Protein AF-A0A9Q1L4S5-F1 (afdb_monomer_lite)

pLDDT: mean 84.1, std 15.41, range [39.94, 95.19]

Structure (mmCIF, N/CA/C/O backbone):
data_AF-A0A9Q1L4S5-F1
#
_entry.id   AF-A0A9Q1L4S5-F1
#
loop_
_atom_site.group_PDB
_atom_site.id
_atom_site.type_symbol
_atom_site.label_atom_id
_atom_site.label_alt_id
_atom_site.label_comp_id
_atom_site.label_asym_id
_atom_site.label_entity_id
_atom_site.label_seq_id
_atom_site.pdbx_PDB_ins_code
_atom_site.Cartn_x
_atom_site.Cartn_y
_atom_site.Cartn_z
_atom_site.occupancy
_atom_site.B_iso_or_equiv
_atom_site.auth_seq_id
_atom_site.auth_comp_id
_atom_site.auth_asym_id
_atom_site.auth_atom_id
_atom_site.pdbx_PDB_model_num
ATOM 1 N N . MET A 1 1 ? 5.637 4.344 -14.531 1.00 83.44 1 MET A N 1
ATOM 2 C CA . MET A 1 1 ? 7.050 4.382 -14.974 1.00 83.44 1 MET A CA 1
ATOM 3 C C . MET A 1 1 ? 7.692 3.000 -15.074 1.00 83.44 1 MET A C 1
ATOM 5 O O . MET A 1 1 ? 7.822 2.532 -16.195 1.00 83.44 1 MET A O 1
ATOM 9 N N . ALA A 1 2 ? 8.081 2.329 -13.980 1.00 86.00 2 ALA A N 1
ATOM 10 C CA . ALA A 1 2 ? 8.874 1.086 -14.056 1.00 86.00 2 ALA A CA 1
ATOM 11 C C . A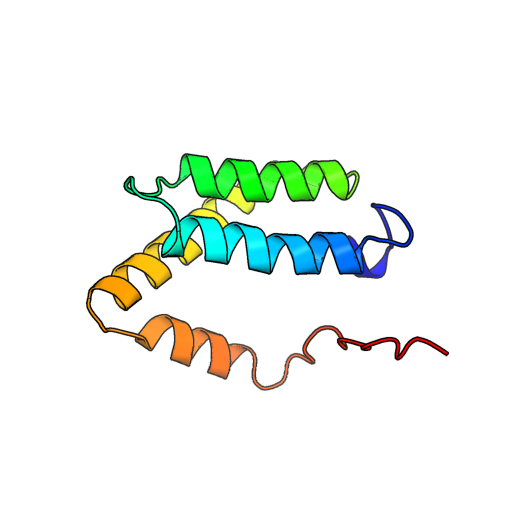LA A 1 2 ? 8.192 -0.056 -14.840 1.00 86.00 2 ALA A C 1
ATOM 13 O O . ALA A 1 2 ? 8.831 -0.714 -15.657 1.00 86.00 2 ALA A O 1
ATOM 14 N N . ILE A 1 3 ? 6.877 -0.228 -14.659 1.00 84.44 3 ILE A N 1
ATOM 15 C CA . ILE A 1 3 ? 6.064 -1.207 -15.402 1.00 84.44 3 ILE A CA 1
ATOM 16 C C . ILE A 1 3 ? 6.004 -0.857 -16.897 1.00 84.44 3 ILE A C 1
ATOM 18 O O . ILE A 1 3 ? 6.263 -1.700 -17.748 1.00 84.44 3 ILE A O 1
ATOM 22 N N . GLU A 1 4 ? 5.698 0.401 -17.226 1.00 85.19 4 GLU A N 1
ATOM 23 C CA . GLU A 1 4 ? 5.562 0.872 -18.616 1.00 85.19 4 GLU A CA 1
ATOM 24 C C . GLU A 1 4 ? 6.876 0.759 -19.398 1.00 85.19 4 GLU A C 1
ATOM 26 O O . GLU A 1 4 ? 6.857 0.501 -20.597 1.00 85.19 4 GLU A O 1
ATOM 31 N N . ASN A 1 5 ? 8.009 0.931 -18.713 1.00 86.94 5 ASN A N 1
ATOM 32 C CA . ASN A 1 5 ? 9.342 0.856 -19.305 1.00 86.94 5 ASN A CA 1
ATOM 33 C C . ASN A 1 5 ? 10.013 -0.517 -19.134 1.00 86.94 5 ASN A C 1
ATOM 35 O O . ASN A 1 5 ? 11.167 -0.671 -19.526 1.00 86.94 5 ASN A O 1
ATOM 39 N N . GLN A 1 6 ? 9.319 -1.504 -18.554 1.00 87.62 6 GLN A N 1
ATOM 40 C CA . GLN A 1 6 ? 9.817 -2.870 -18.354 1.00 87.62 6 GLN A CA 1
ATOM 41 C C . GLN A 1 6 ? 11.182 -2.948 -17.645 1.00 87.62 6 GLN A C 1
ATOM 43 O O . GLN A 1 6 ? 11.998 -3.819 -17.950 1.00 87.62 6 GLN A O 1
ATOM 48 N N . TRP A 1 7 ? 11.443 -2.052 -16.687 1.00 87.38 7 TRP A N 1
ATOM 49 C CA . TRP A 1 7 ? 12.745 -1.975 -16.006 1.00 87.38 7 TRP A CA 1
ATOM 50 C C . TRP A 1 7 ? 13.116 -3.274 -15.271 1.00 87.38 7 TRP A C 1
ATOM 52 O O . TRP A 1 7 ? 14.283 -3.650 -15.239 1.00 87.38 7 TRP A O 1
ATOM 62 N N . GLY A 1 8 ? 12.116 -4.012 -14.781 1.00 84.50 8 GLY A N 1
ATOM 63 C CA . GLY A 1 8 ? 12.279 -5.320 -14.139 1.00 84.50 8 GLY A CA 1
ATOM 64 C C . GLY A 1 8 ? 12.182 -6.537 -15.064 1.00 84.50 8 GLY A C 1
ATOM 65 O O . GLY A 1 8 ? 12.030 -7.642 -14.551 1.00 84.50 8 GLY A O 1
ATOM 66 N N . GLY A 1 9 ? 12.207 -6.366 -16.390 1.00 89.44 9 GLY A N 1
ATOM 67 C CA . GLY A 1 9 ? 12.025 -7.458 -17.356 1.00 89.44 9 GLY A CA 1
ATOM 68 C C . GLY A 1 9 ? 10.579 -7.630 -17.835 1.00 89.44 9 GLY A C 1
ATOM 69 O O . GLY A 1 9 ? 9.717 -6.797 -17.562 1.00 89.44 9 GLY A O 1
ATOM 70 N N . ARG A 1 10 ? 10.302 -8.705 -18.590 1.00 85.81 10 ARG A N 1
ATOM 71 C CA . ARG A 1 10 ? 8.981 -8.967 -19.217 1.00 85.81 10 ARG A CA 1
ATOM 72 C C . ARG A 1 10 ? 7.871 -9.268 -18.203 1.00 85.81 10 ARG A C 1
ATOM 74 O O . ARG A 1 10 ? 6.699 -9.076 -18.501 1.00 85.81 10 ARG A O 1
ATOM 81 N N . ASP A 1 11 ? 8.268 -9.700 -17.020 1.00 88.75 11 ASP A N 1
ATOM 82 C CA . ASP A 1 11 ? 7.465 -10.070 -15.858 1.00 88.75 11 ASP A CA 1
ATOM 83 C C . ASP A 1 11 ? 7.169 -8.877 -14.923 1.00 88.75 11 ASP A C 1
ATOM 85 O O . ASP A 1 11 ? 6.604 -9.050 -13.848 1.00 88.75 11 ASP A O 1
ATOM 89 N N . THR A 1 12 ? 7.480 -7.637 -15.330 1.00 87.75 12 THR A N 1
ATOM 90 C CA . THR A 1 12 ? 7.196 -6.407 -14.553 1.00 87.75 12 THR A CA 1
ATOM 91 C C . THR A 1 12 ? 5.740 -6.305 -14.094 1.00 87.75 12 THR A C 1
ATOM 93 O O . THR A 1 12 ? 5.469 -5.892 -12.968 1.00 87.75 12 THR A O 1
ATOM 96 N N . CYS A 1 13 ? 4.796 -6.678 -14.962 1.00 86.81 13 CYS A N 1
ATOM 97 C CA . CYS A 1 13 ? 3.372 -6.695 -14.626 1.00 86.81 13 CYS A CA 1
ATOM 98 C C . CYS A 1 13 ? 3.035 -7.766 -13.583 1.00 86.81 13 CYS A C 1
ATOM 100 O O . CYS A 1 13 ? 2.199 -7.529 -12.716 1.00 86.81 13 CYS A O 1
ATOM 102 N N . GLU A 1 14 ? 3.665 -8.938 -13.664 1.00 89.88 14 GLU A N 1
ATOM 103 C CA . GLU A 1 14 ? 3.449 -10.030 -12.713 1.00 89.88 14 GLU A CA 1
ATOM 104 C C . GLU A 1 14 ? 4.002 -9.657 -11.339 1.00 89.88 14 GLU A C 1
ATOM 106 O O . GLU A 1 14 ? 3.277 -9.770 -10.356 1.00 89.88 14 GLU A O 1
ATOM 111 N N . LYS A 1 15 ? 5.209 -9.081 -11.281 1.00 89.75 15 LYS A N 1
ATOM 112 C CA . LYS A 1 15 ? 5.807 -8.524 -10.055 1.00 89.75 15 LYS A CA 1
ATOM 113 C C . LYS A 1 15 ? 4.913 -7.471 -9.399 1.00 89.75 15 LYS A C 1
ATOM 115 O O . LYS A 1 15 ? 4.648 -7.531 -8.204 1.00 89.75 15 LYS A O 1
ATOM 120 N N . ALA A 1 16 ? 4.371 -6.541 -10.187 1.00 87.88 16 ALA A N 1
ATOM 121 C CA . ALA A 1 16 ? 3.444 -5.533 -9.673 1.00 87.88 16 ALA A CA 1
ATOM 122 C C . ALA A 1 16 ? 2.114 -6.131 -9.176 1.00 87.88 16 ALA A C 1
ATOM 124 O O . ALA A 1 16 ? 1.513 -5.612 -8.239 1.00 87.88 16 ALA A O 1
ATOM 125 N N . ASN A 1 17 ? 1.635 -7.216 -9.791 1.00 88.75 17 ASN A N 1
ATOM 126 C CA . ASN A 1 17 ? 0.454 -7.927 -9.301 1.00 88.75 17 ASN A CA 1
ATOM 127 C C . ASN A 1 17 ? 0.752 -8.700 -8.014 1.00 88.75 17 ASN A C 1
ATOM 129 O O . ASN A 1 17 ? -0.099 -8.718 -7.126 1.00 88.75 17 ASN A O 1
ATOM 133 N N . GLN A 1 18 ? 1.944 -9.289 -7.912 1.00 91.44 18 GLN A N 1
ATOM 134 C CA . GLN A 1 18 ? 2.409 -10.005 -6.730 1.00 91.44 18 GLN A CA 1
ATOM 135 C C . GLN A 1 18 ? 2.445 -9.080 -5.511 1.00 91.44 18 GLN A C 1
ATOM 137 O O . GLN A 1 18 ? 1.902 -9.450 -4.476 1.00 91.44 18 GLN A O 1
ATOM 142 N N . LEU A 1 19 ? 2.880 -7.824 -5.681 1.00 92.50 19 LEU A N 1
ATOM 143 C CA . LEU A 1 19 ? 2.821 -6.812 -4.620 1.00 92.50 19 LEU A CA 1
ATOM 144 C C . LEU A 1 19 ? 1.425 -6.696 -3.981 1.00 92.50 19 LEU A C 1
ATOM 146 O O . LEU A 1 19 ? 1.304 -6.599 -2.763 1.00 92.50 19 LEU A O 1
ATOM 150 N N . ASN A 1 20 ? 0.353 -6.708 -4.783 1.00 90.25 20 ASN A N 1
ATOM 151 C CA . ASN A 1 20 ? -1.006 -6.610 -4.235 1.00 90.25 20 ASN A CA 1
ATOM 152 C C . ASN A 1 20 ? -1.348 -7.814 -3.350 1.00 90.25 20 ASN A C 1
ATOM 154 O O . ASN A 1 20 ? -2.051 -7.662 -2.352 1.00 90.25 20 ASN A O 1
ATOM 158 N N . VAL A 1 21 ? -0.877 -9.005 -3.729 1.00 92.69 21 VAL A N 1
ATOM 159 C CA . VAL A 1 21 ? -1.073 -10.239 -2.960 1.00 92.69 21 VAL A CA 1
ATOM 160 C C . VAL A 1 21 ? -0.264 -10.185 -1.670 1.00 92.69 21 VAL A C 1
ATOM 162 O O . VAL A 1 21 ? -0.806 -10.515 -0.619 1.00 92.69 21 VAL A O 1
ATOM 165 N N . ASP A 1 22 ? 0.982 -9.723 -1.737 1.00 93.12 22 ASP A N 1
ATOM 166 C CA . ASP A 1 22 ? 1.890 -9.671 -0.592 1.00 93.12 22 ASP A CA 1
ATOM 167 C C . ASP A 1 22 ? 1.396 -8.672 0.457 1.00 93.12 22 ASP A C 1
ATOM 169 O O . ASP A 1 22 ? 1.244 -9.035 1.622 1.00 93.12 22 ASP A O 1
ATOM 173 N N . ILE A 1 23 ? 1.012 -7.459 0.040 1.00 92.69 23 ILE A N 1
ATOM 174 C CA . ILE A 1 23 ? 0.415 -6.449 0.930 1.00 92.69 23 ILE A CA 1
ATOM 175 C C . ILE A 1 23 ? -0.891 -6.970 1.544 1.00 92.69 23 ILE A C 1
ATOM 177 O O . ILE A 1 23 ? -1.125 -6.835 2.745 1.00 92.69 23 ILE A O 1
ATOM 181 N N . PHE A 1 24 ? -1.763 -7.582 0.737 1.00 91.56 24 PHE A N 1
ATOM 182 C CA . PHE A 1 24 ? -3.019 -8.131 1.247 1.00 91.56 24 PHE A CA 1
ATOM 183 C C . PHE A 1 24 ? -2.777 -9.262 2.251 1.00 91.56 24 PHE A C 1
ATOM 185 O O . PHE A 1 24 ? -3.454 -9.340 3.278 1.00 91.56 24 PHE A O 1
ATOM 192 N N . SER A 1 25 ? -1.809 -10.133 1.974 1.00 91.75 25 SER A N 1
ATOM 193 C CA . SER A 1 25 ? -1.411 -11.212 2.873 1.00 91.75 25 SER A CA 1
ATOM 194 C C . SER A 1 25 ? -0.825 -10.664 4.170 1.00 91.75 25 SER A C 1
ATOM 196 O O . SER A 1 25 ? -1.218 -11.127 5.239 1.00 91.75 25 SER A O 1
ATOM 198 N N . ALA A 1 26 ? 0.032 -9.641 4.092 1.00 91.75 26 ALA A N 1
ATOM 199 C CA . ALA A 1 26 ? 0.577 -8.964 5.260 1.00 91.75 26 ALA A CA 1
ATOM 200 C C . ALA A 1 26 ? -0.558 -8.480 6.169 1.00 91.75 26 ALA A C 1
ATOM 202 O O . ALA A 1 26 ? -0.603 -8.859 7.334 1.00 91.75 26 ALA A O 1
ATOM 203 N N . PHE A 1 27 ? -1.551 -7.768 5.634 1.00 90.44 27 PHE A N 1
ATOM 204 C CA . PHE A 1 27 ? -2.655 -7.255 6.449 1.00 90.44 27 PHE A CA 1
ATOM 205 C C . PHE A 1 27 ? -3.645 -8.312 6.958 1.00 90.44 27 PHE A C 1
ATOM 207 O O . PHE A 1 27 ? -4.229 -8.134 8.022 1.00 90.44 27 PHE A O 1
ATOM 214 N N . THR A 1 28 ? -3.881 -9.400 6.219 1.00 88.12 28 THR A N 1
ATOM 215 C CA . THR A 1 28 ? -4.988 -10.331 6.534 1.00 88.12 28 THR A CA 1
ATOM 216 C C . THR A 1 28 ? -4.564 -11.669 7.122 1.00 88.12 28 THR A C 1
ATOM 218 O O . THR A 1 28 ? -5.370 -12.323 7.785 1.00 88.12 28 THR A O 1
ATOM 221 N N . GLN A 1 29 ? -3.334 -12.109 6.862 1.00 85.31 29 GLN A N 1
ATOM 222 C CA . GLN A 1 29 ? -2.844 -13.435 7.252 1.00 85.31 29 GLN A CA 1
ATOM 223 C C . GLN A 1 29 ? -1.791 -13.375 8.358 1.00 85.31 29 GLN A C 1
ATOM 225 O O . GLN A 1 29 ? -1.503 -14.405 8.977 1.00 85.31 29 GLN A O 1
ATOM 230 N N . SER A 1 30 ? -1.238 -12.194 8.639 1.00 77.19 30 SER A N 1
ATOM 231 C CA . SER A 1 30 ? -0.300 -12.019 9.743 1.00 77.19 30 SER A CA 1
ATOM 232 C C . SER A 1 30 ? -1.000 -12.268 11.073 1.00 77.19 30 SER A C 1
ATOM 234 O O . SER A 1 30 ? -2.030 -11.679 11.393 1.00 77.19 30 SER A O 1
ATOM 236 N N . LYS A 1 31 ? -0.438 -13.191 11.860 1.00 64.62 31 LYS A N 1
ATOM 237 C CA . LYS A 1 31 ? -0.897 -13.472 13.231 1.00 64.62 31 LYS A CA 1
ATOM 238 C C . LYS A 1 31 ? -0.465 -12.388 14.219 1.00 64.62 31 LYS A C 1
ATOM 240 O O . LYS A 1 31 ? -0.981 -12.344 15.332 1.00 64.62 31 LYS A O 1
ATOM 245 N N . GLU A 1 32 ? 0.503 -11.576 13.817 1.00 76.38 32 GLU A N 1
ATOM 246 C CA . GLU A 1 32 ? 1.096 -10.491 14.585 1.00 76.38 32 GLU A CA 1
ATOM 247 C C . GLU A 1 32 ? 0.701 -9.146 13.961 1.00 76.38 32 GLU A C 1
ATOM 249 O O . GLU A 1 32 ? 0.284 -9.101 12.801 1.00 76.38 32 GLU A O 1
ATOM 254 N N . GLN A 1 33 ? 0.769 -8.064 14.743 1.00 83.06 33 GLN A N 1
ATOM 255 C CA . GLN A 1 33 ? 0.499 -6.723 14.222 1.00 83.06 33 GLN A CA 1
ATOM 256 C C . GLN A 1 33 ? 1.503 -6.405 13.115 1.00 83.06 33 GLN A C 1
ATOM 258 O O . GLN A 1 33 ? 2.701 -6.564 13.316 1.00 83.06 33 GLN A O 1
ATOM 263 N N . VAL A 1 34 ? 0.997 -5.963 11.966 1.00 89.00 34 VAL A N 1
ATOM 264 C CA . VAL A 1 34 ? 1.827 -5.465 10.868 1.00 89.00 34 VAL A CA 1
ATOM 265 C C . VAL A 1 34 ? 2.355 -4.094 11.254 1.00 89.00 34 VAL A C 1
ATOM 267 O O . VAL A 1 34 ? 1.575 -3.222 11.643 1.00 89.00 34 VAL A O 1
ATOM 270 N N . TYR A 1 35 ? 3.659 -3.897 11.131 1.00 91.50 35 TYR A N 1
ATOM 271 C CA . TYR A 1 35 ? 4.313 -2.617 11.346 1.00 91.50 35 TYR A CA 1
ATOM 272 C C . TYR A 1 35 ? 4.626 -1.935 10.015 1.00 91.50 35 TYR A C 1
ATOM 274 O O . TYR A 1 35 ? 4.671 -2.546 8.949 1.00 91.50 35 TYR A O 1
ATOM 282 N N . MET A 1 36 ? 4.860 -0.625 10.084 1.00 91.56 36 MET A N 1
ATOM 283 C CA . MET A 1 36 ? 5.230 0.173 8.915 1.00 91.56 36 MET A CA 1
ATOM 284 C C . MET A 1 36 ? 6.492 -0.367 8.225 1.00 91.56 36 MET A C 1
ATOM 286 O O . MET A 1 36 ? 6.554 -0.358 6.997 1.00 91.56 36 MET A O 1
ATOM 290 N N . ASP A 1 37 ? 7.463 -0.856 9.001 1.00 91.50 37 ASP A N 1
ATOM 291 C CA . ASP A 1 37 ? 8.706 -1.419 8.468 1.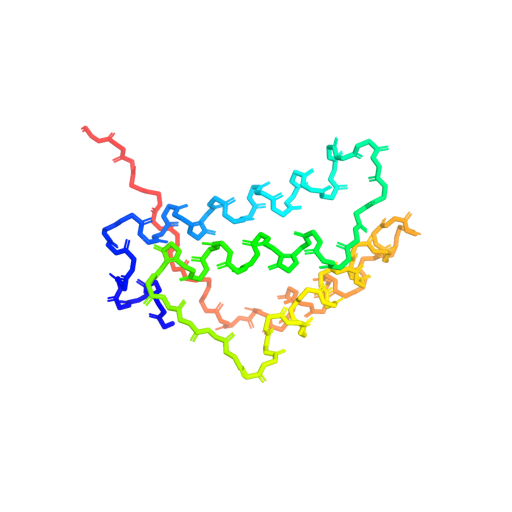00 91.50 37 ASP A CA 1
ATOM 292 C C . ASP A 1 37 ? 8.454 -2.680 7.625 1.00 91.50 37 ASP A C 1
ATOM 294 O O . ASP A 1 37 ? 9.072 -2.818 6.574 1.00 91.50 37 ASP A O 1
ATOM 298 N N . ASP A 1 38 ? 7.481 -3.522 7.995 1.00 92.12 38 ASP A N 1
ATOM 299 C CA . ASP A 1 38 ? 7.118 -4.721 7.222 1.00 92.12 38 ASP A CA 1
ATOM 300 C C . ASP A 1 38 ? 6.556 -4.339 5.842 1.00 92.12 38 ASP A C 1
ATOM 302 O O . ASP A 1 38 ? 6.903 -4.917 4.813 1.00 92.12 38 ASP A O 1
ATOM 306 N N . ILE A 1 39 ? 5.693 -3.317 5.800 1.00 94.50 39 ILE A N 1
ATOM 307 C CA . ILE A 1 39 ? 5.139 -2.806 4.538 1.00 94.50 39 ILE A CA 1
ATOM 308 C C . ILE A 1 39 ? 6.230 -2.142 3.698 1.00 94.50 39 ILE A C 1
ATOM 310 O O . ILE A 1 39 ? 6.246 -2.290 2.474 1.00 94.50 39 ILE A O 1
ATOM 314 N N . LYS A 1 40 ? 7.148 -1.413 4.339 1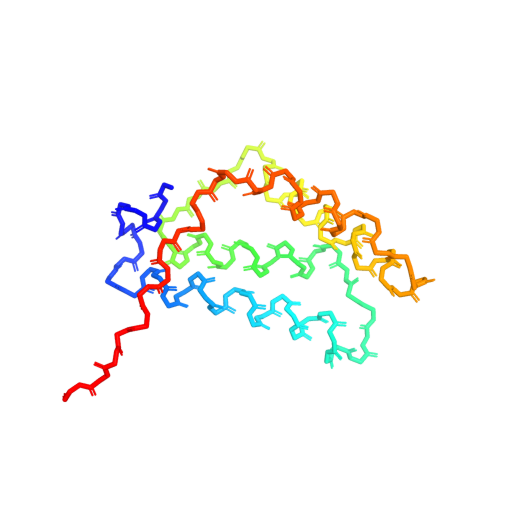.00 93.06 40 LYS A N 1
ATOM 315 C CA . LYS A 1 40 ? 8.267 -0.769 3.657 1.00 93.06 40 LYS A CA 1
ATOM 316 C C . LYS A 1 40 ? 9.200 -1.799 3.024 1.00 93.06 40 LYS A C 1
ATOM 318 O O . LYS A 1 40 ? 9.591 -1.601 1.879 1.00 93.06 40 LYS A O 1
ATOM 323 N N . GLU A 1 41 ? 9.508 -2.887 3.726 1.00 93.50 41 GLU A N 1
ATOM 324 C CA . GLU A 1 41 ? 10.337 -3.981 3.211 1.00 93.50 41 GLU A CA 1
ATOM 325 C C . GLU A 1 41 ? 9.713 -4.603 1.955 1.00 93.50 41 GLU A C 1
ATOM 327 O O . GLU A 1 41 ? 10.372 -4.678 0.922 1.00 93.50 41 GLU A O 1
ATOM 332 N N . ILE A 1 42 ? 8.410 -4.909 1.977 1.00 94.62 42 ILE A N 1
ATOM 333 C CA . ILE A 1 42 ? 7.686 -5.430 0.802 1.00 94.62 42 ILE A CA 1
ATOM 334 C C . ILE A 1 42 ? 7.765 -4.458 -0.394 1.00 94.62 42 ILE A C 1
ATOM 336 O O . ILE A 1 42 ? 7.944 -4.871 -1.546 1.00 94.62 42 ILE A O 1
ATOM 340 N N . LEU A 1 43 ? 7.613 -3.152 -0.150 1.00 94.50 43 LEU A N 1
ATOM 341 C CA . LEU A 1 43 ? 7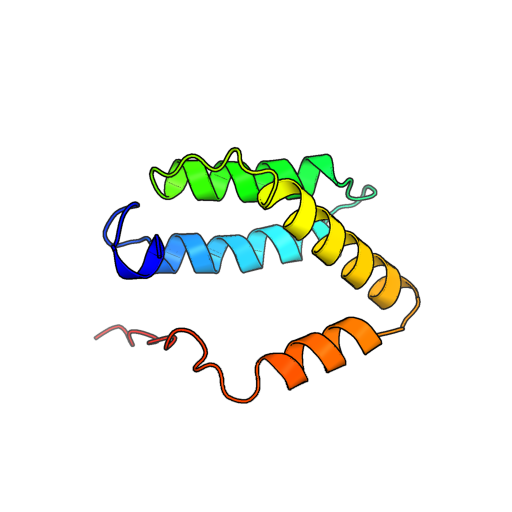.694 -2.141 -1.208 1.00 94.50 43 LEU A CA 1
ATOM 342 C C . LEU A 1 43 ? 9.123 -1.990 -1.758 1.00 94.50 43 LEU A C 1
ATOM 344 O O . LEU A 1 43 ? 9.288 -1.826 -2.970 1.00 94.50 43 LEU A O 1
ATOM 348 N N . ASP A 1 44 ? 10.135 -2.053 -0.895 1.00 93.44 44 ASP A N 1
ATOM 349 C CA . ASP A 1 44 ? 11.548 -1.965 -1.272 1.00 93.44 44 ASP A CA 1
ATOM 350 C C . ASP A 1 44 ? 11.986 -3.187 -2.093 1.00 93.44 44 ASP A C 1
ATOM 352 O O . ASP A 1 44 ? 12.553 -3.040 -3.180 1.00 93.44 44 ASP A O 1
ATOM 356 N N . GLU A 1 45 ? 11.604 -4.395 -1.663 1.00 93.31 45 GLU A N 1
ATOM 357 C CA . GLU A 1 45 ? 11.832 -5.637 -2.408 1.00 93.31 45 GLU A CA 1
ATOM 358 C C . GLU A 1 45 ? 11.244 -5.569 -3.823 1.00 93.31 45 GLU A C 1
ATOM 360 O O . GLU A 1 45 ? 11.896 -5.971 -4.799 1.00 93.31 45 GLU A O 1
ATOM 365 N N . LEU A 1 46 ? 10.040 -5.001 -3.974 1.00 93.00 46 LEU A N 1
ATOM 366 C CA . LEU A 1 46 ? 9.474 -4.772 -5.298 1.00 93.00 46 LEU A CA 1
ATOM 367 C C . LEU A 1 46 ? 10.363 -3.828 -6.116 1.00 93.00 46 LEU A C 1
ATOM 369 O O . LEU A 1 46 ? 10.650 -4.149 -7.270 1.00 93.00 46 LEU A O 1
ATOM 373 N N . MET A 1 47 ? 10.795 -2.687 -5.575 1.00 92.00 47 MET A N 1
ATOM 374 C CA . MET A 1 47 ? 11.627 -1.735 -6.326 1.00 92.00 47 MET A CA 1
ATOM 375 C C . MET A 1 47 ? 12.938 -2.371 -6.790 1.00 92.00 47 MET A C 1
ATOM 377 O O . MET A 1 47 ? 13.287 -2.253 -7.971 1.00 92.00 47 MET A O 1
ATOM 381 N N . ILE A 1 48 ? 13.582 -3.158 -5.925 1.00 91.56 48 ILE A N 1
ATOM 382 C CA . ILE A 1 48 ? 14.765 -3.949 -6.277 1.00 91.56 48 ILE A CA 1
ATOM 383 C C . ILE A 1 48 ? 14.437 -4.923 -7.417 1.00 91.56 48 ILE A C 1
ATOM 385 O O . ILE A 1 48 ? 15.159 -4.981 -8.415 1.00 91.56 48 ILE A O 1
ATOM 389 N N . SER A 1 49 ? 13.311 -5.643 -7.341 1.00 90.31 49 SER A N 1
ATOM 390 C CA . SER A 1 49 ? 12.872 -6.573 -8.398 1.00 90.31 49 SER A CA 1
ATOM 391 C C . SER A 1 49 ? 12.583 -5.883 -9.743 1.00 90.31 49 SER A C 1
ATOM 393 O O . SER A 1 49 ? 12.653 -6.512 -10.810 1.00 90.31 49 SER A O 1
ATOM 395 N N . LEU A 1 50 ? 12.261 -4.587 -9.690 1.00 91.50 50 LEU A N 1
ATOM 396 C CA . LEU A 1 50 ? 12.033 -3.696 -10.821 1.00 91.50 50 LEU A CA 1
ATOM 397 C C . LEU A 1 50 ? 13.311 -2.993 -11.298 1.00 91.50 50 LEU A C 1
ATOM 399 O O . LEU A 1 50 ? 13.228 -2.133 -12.176 1.00 91.50 50 LEU A O 1
ATOM 403 N N . ASN A 1 51 ? 14.474 -3.349 -10.743 1.00 91.06 51 ASN A N 1
ATOM 404 C CA . ASN A 1 51 ? 15.766 -2.719 -11.013 1.00 91.06 51 ASN A CA 1
ATOM 405 C C . ASN A 1 51 ? 15.711 -1.190 -10.828 1.00 91.06 51 ASN A C 1
ATOM 407 O O . ASN A 1 51 ? 16.229 -0.425 -11.643 1.00 91.06 51 ASN A O 1
ATOM 411 N N . THR A 1 52 ? 14.998 -0.753 -9.789 1.00 90.00 52 THR A N 1
ATOM 412 C CA . THR A 1 52 ? 14.777 0.651 -9.439 1.00 90.00 52 THR A CA 1
ATOM 413 C C . THR A 1 52 ? 15.233 0.889 -8.006 1.00 90.00 52 THR A C 1
ATOM 415 O O . THR A 1 52 ? 15.028 0.047 -7.140 1.00 90.00 52 THR A O 1
ATOM 418 N N . GLU A 1 53 ? 15.813 2.057 -7.753 1.00 88.00 53 GLU A N 1
ATOM 419 C CA . GLU A 1 53 ? 16.113 2.545 -6.409 1.00 88.00 53 GLU A CA 1
ATOM 420 C C . GLU A 1 53 ? 15.311 3.830 -6.187 1.00 88.00 53 GLU A C 1
ATOM 422 O O . GLU A 1 53 ? 15.326 4.733 -7.029 1.00 88.00 53 GLU A O 1
ATOM 427 N N . VAL A 1 54 ? 14.569 3.892 -5.082 1.00 86.38 54 VAL A N 1
ATOM 428 C CA . VAL A 1 54 ? 13.701 5.020 -4.735 1.00 86.38 54 VAL A CA 1
ATOM 429 C C . VAL A 1 54 ? 14.116 5.516 -3.355 1.00 86.38 54 VAL A C 1
ATOM 431 O O . VAL A 1 54 ? 13.872 4.850 -2.359 1.00 86.38 54 VAL A O 1
ATOM 434 N N . ASN A 1 55 ? 14.770 6.676 -3.303 1.00 86.88 55 ASN A N 1
ATOM 435 C CA . ASN A 1 55 ? 15.309 7.261 -2.068 1.00 86.88 55 ASN A CA 1
ATOM 436 C C . ASN A 1 55 ? 14.833 8.713 -1.866 1.00 86.88 55 ASN A C 1
ATOM 438 O O . ASN A 1 55 ? 15.559 9.572 -1.371 1.00 86.88 55 ASN A O 1
ATOM 442 N N . ASP A 1 56 ? 13.626 9.015 -2.340 1.00 90.50 56 ASP A N 1
ATOM 443 C CA . ASP A 1 56 ? 12.982 10.328 -2.229 1.00 90.50 56 ASP A CA 1
ATOM 444 C C . ASP A 1 56 ? 11.976 10.408 -1.067 1.00 90.50 56 ASP A C 1
ATOM 446 O O . ASP A 1 56 ? 11.312 11.428 -0.904 1.00 90.50 56 ASP A O 1
ATOM 450 N N . GLY A 1 57 ? 11.866 9.348 -0.260 1.00 91.00 57 GLY A N 1
ATOM 451 C CA . GLY A 1 57 ? 10.895 9.241 0.830 1.00 91.00 57 GLY A CA 1
ATOM 452 C C . GLY A 1 57 ? 9.507 8.755 0.394 1.00 91.00 57 GLY A C 1
ATOM 453 O O . GLY A 1 57 ? 8.605 8.635 1.222 1.00 91.00 57 GLY A O 1
ATOM 454 N N . SER A 1 58 ? 9.291 8.488 -0.901 1.00 92.31 58 SER A N 1
ATOM 455 C CA . SER A 1 58 ? 7.962 8.106 -1.396 1.00 92.31 58 SER A CA 1
ATOM 456 C C . SER A 1 58 ? 7.529 6.705 -0.956 1.00 92.31 58 SER A C 1
ATOM 458 O O . SER A 1 58 ? 6.328 6.455 -0.834 1.00 92.31 58 SER A O 1
ATOM 460 N N . LEU A 1 59 ? 8.473 5.798 -0.677 1.00 91.44 59 LEU A N 1
ATOM 461 C CA . LEU A 1 59 ? 8.170 4.470 -0.136 1.00 91.44 59 LEU A CA 1
ATOM 462 C C . LEU A 1 59 ? 7.546 4.582 1.258 1.00 91.44 59 LEU A C 1
ATOM 464 O O . LEU A 1 59 ? 6.527 3.948 1.530 1.00 91.44 59 LEU A O 1
ATOM 468 N N . GLU A 1 60 ? 8.110 5.441 2.104 1.00 93.31 60 GLU A N 1
ATOM 469 C CA . GLU A 1 60 ? 7.615 5.736 3.443 1.00 93.31 60 GLU A CA 1
ATOM 470 C C . GLU A 1 60 ? 6.206 6.335 3.397 1.00 93.31 60 GLU A C 1
ATOM 472 O O . GLU A 1 60 ? 5.316 5.859 4.100 1.00 93.31 60 GLU A O 1
ATOM 477 N N . GLU A 1 61 ? 5.959 7.313 2.519 1.00 94.31 61 GLU A N 1
ATOM 478 C CA . GLU A 1 61 ? 4.627 7.917 2.374 1.00 94.31 61 GLU A CA 1
ATOM 479 C C . GLU A 1 61 ? 3.559 6.916 1.899 1.00 94.31 61 GLU A C 1
ATOM 481 O O . GLU A 1 61 ? 2.385 7.009 2.277 1.00 94.31 61 GLU A O 1
ATOM 486 N N . VAL A 1 62 ? 3.930 5.979 1.019 1.00 94.19 62 VAL A N 1
ATOM 487 C CA . VAL A 1 62 ? 3.012 4.936 0.539 1.00 94.19 62 VAL A CA 1
ATOM 488 C C . VAL A 1 62 ? 2.725 3.928 1.649 1.00 94.19 62 VAL A C 1
ATOM 490 O O . VAL A 1 62 ? 1.558 3.583 1.849 1.00 94.19 62 VAL A O 1
ATOM 493 N N . ALA A 1 63 ? 3.749 3.498 2.391 1.00 95.19 63 ALA A N 1
ATOM 494 C CA . ALA A 1 63 ? 3.589 2.608 3.537 1.00 95.19 63 ALA A CA 1
ATOM 495 C C . ALA A 1 63 ? 2.673 3.228 4.606 1.00 95.19 63 ALA A C 1
ATOM 497 O O . ALA A 1 63 ? 1.728 2.581 5.055 1.00 95.19 63 ALA A O 1
ATOM 498 N N . GLU A 1 64 ? 2.875 4.505 4.940 1.00 94.31 64 GLU A N 1
ATOM 499 C CA . GLU A 1 64 ? 2.038 5.241 5.895 1.00 94.31 64 GLU A CA 1
ATOM 500 C C . GLU A 1 64 ? 0.564 5.274 5.460 1.00 94.31 64 GLU A C 1
ATOM 502 O O . GLU A 1 64 ? -0.330 4.940 6.241 1.00 94.31 64 GLU A O 1
ATOM 507 N N . LYS A 1 65 ? 0.284 5.603 4.191 1.00 94.44 65 LYS A N 1
ATOM 508 C CA . LYS A 1 65 ? -1.094 5.618 3.668 1.00 94.44 65 LYS A CA 1
ATOM 509 C C . LYS A 1 65 ? -1.751 4.241 3.707 1.00 94.44 65 LYS A C 1
ATOM 511 O O . LYS A 1 65 ? -2.946 4.152 3.990 1.00 94.44 65 LYS A O 1
ATOM 516 N N . LEU A 1 66 ? -1.006 3.177 3.404 1.00 94.25 66 LEU A N 1
ATOM 517 C CA . LEU A 1 66 ? -1.512 1.805 3.482 1.00 94.25 66 LEU A CA 1
ATOM 518 C C . LEU A 1 66 ? -1.861 1.424 4.924 1.00 94.25 66 LEU A C 1
ATOM 520 O O . LEU A 1 66 ? -2.946 0.896 5.158 1.00 94.25 66 LEU A O 1
ATOM 524 N N . MET A 1 67 ? -0.987 1.755 5.876 1.00 93.94 67 MET A N 1
ATOM 525 C CA . MET A 1 67 ? -1.217 1.531 7.304 1.00 93.94 67 MET A CA 1
ATOM 526 C C . MET A 1 67 ? -2.453 2.280 7.809 1.00 93.94 67 MET A C 1
ATOM 528 O O . MET A 1 67 ? -3.307 1.677 8.453 1.00 93.94 67 MET A O 1
ATOM 532 N N . TYR A 1 68 ? -2.600 3.557 7.447 1.00 93.38 68 TYR A N 1
ATOM 533 C CA . TYR A 1 68 ? -3.767 4.360 7.819 1.00 93.38 68 TYR A CA 1
ATOM 534 C C . TYR A 1 68 ? -5.075 3.766 7.277 1.00 93.38 68 TYR A C 1
ATOM 536 O O . TYR A 1 68 ? -6.056 3.618 8.004 1.00 93.38 68 TYR A O 1
ATOM 544 N N . MET A 1 69 ? -5.090 3.364 6.001 1.00 93.69 69 MET A N 1
ATOM 545 C CA . MET A 1 69 ? -6.261 2.708 5.411 1.00 93.69 69 MET A CA 1
ATOM 546 C C . MET A 1 69 ? -6.573 1.371 6.084 1.00 93.69 69 MET A C 1
ATOM 548 O O . MET A 1 69 ? -7.746 1.032 6.241 1.00 93.69 69 MET A O 1
ATOM 552 N N . HIS A 1 70 ? -5.549 0.604 6.459 1.00 92.19 70 HIS A N 1
ATOM 553 C CA . HIS A 1 70 ? -5.722 -0.650 7.179 1.00 92.19 70 HIS A CA 1
ATOM 554 C C . HIS A 1 70 ? -6.330 -0.420 8.569 1.00 92.19 70 HIS A C 1
ATOM 556 O O . HIS A 1 70 ? -7.287 -1.105 8.923 1.00 92.19 70 HIS A O 1
ATOM 562 N N . GLU A 1 71 ? -5.837 0.565 9.320 1.00 92.19 71 GLU A N 1
ATOM 563 C CA . GLU A 1 71 ? -6.378 0.931 10.633 1.00 92.19 71 GLU A CA 1
ATOM 564 C C . GLU A 1 71 ? -7.853 1.341 10.539 1.00 92.19 71 GLU A C 1
ATOM 566 O O . GLU A 1 71 ? -8.690 0.774 11.243 1.00 92.19 71 GLU A O 1
ATOM 571 N N . GLU A 1 72 ? -8.209 2.210 9.585 1.00 93.94 72 GLU A N 1
ATOM 572 C CA . GLU A 1 72 ? -9.616 2.544 9.336 1.00 93.94 72 GLU A CA 1
ATOM 573 C C . GLU A 1 72 ? -10.453 1.286 9.038 1.00 93.94 72 GLU A C 1
ATOM 575 O O . GLU A 1 72 ? -11.552 1.133 9.576 1.00 93.94 72 GLU A O 1
ATOM 580 N N . CYS A 1 73 ? -9.936 0.352 8.228 1.00 92.06 73 CYS A N 1
ATOM 581 C CA . CYS A 1 73 ? -10.646 -0.889 7.902 1.00 92.06 73 CYS A CA 1
ATOM 582 C C . CYS A 1 73 ? -10.877 -1.775 9.131 1.00 92.06 73 CYS A C 1
ATOM 584 O O . CYS A 1 73 ? -11.942 -2.388 9.237 1.00 92.06 73 CYS A O 1
ATOM 586 N N . VAL A 1 74 ? -9.911 -1.839 10.052 1.00 90.25 74 VAL A N 1
ATOM 587 C CA . VAL A 1 74 ? -10.040 -2.566 11.326 1.00 90.25 74 VAL A CA 1
ATOM 588 C C . VAL A 1 74 ? -11.143 -1.949 12.191 1.00 90.25 74 VAL A C 1
ATOM 590 O O . VAL A 1 74 ? -11.912 -2.679 12.818 1.00 90.25 74 VAL A O 1
ATOM 593 N N . GLU A 1 75 ? -11.295 -0.625 12.161 1.00 92.81 75 GLU A N 1
ATOM 594 C CA . GLU A 1 75 ? -12.384 0.100 12.830 1.00 92.81 75 GLU A CA 1
ATOM 595 C C . GLU A 1 75 ? -13.736 0.015 12.087 1.00 92.81 75 GLU A C 1
ATOM 597 O O . GLU A 1 75 ? -14.758 0.507 12.573 1.00 92.81 75 GLU A O 1
ATOM 602 N N . GLY A 1 76 ? -13.774 -0.612 10.906 1.00 92.75 76 GLY A N 1
ATOM 603 C CA . GLY A 1 76 ? -14.959 -0.689 10.047 1.00 92.75 76 GLY A CA 1
ATOM 604 C C . GLY A 1 76 ? -15.252 0.600 9.269 1.00 92.75 76 GLY A C 1
ATOM 605 O O . GLY A 1 76 ? -16.324 0.735 8.668 1.00 92.75 76 GLY A O 1
ATOM 606 N N . ASN A 1 77 ? -14.313 1.545 9.261 1.00 94.12 77 ASN A N 1
ATOM 607 C CA . ASN A 1 77 ? -14.346 2.743 8.442 1.00 94.12 77 ASN A CA 1
ATOM 608 C C . ASN A 1 77 ? -13.639 2.478 7.098 1.00 94.12 77 ASN A C 1
ATOM 610 O O . ASN A 1 77 ? -12.533 1.968 7.024 1.00 94.12 77 ASN A O 1
ATOM 614 N N . PHE A 1 78 ? -14.287 2.835 5.992 1.00 93.69 78 PHE A N 1
ATOM 615 C CA . PHE A 1 78 ? -13.747 2.626 4.642 1.00 93.69 78 PHE A CA 1
ATOM 616 C C . PHE A 1 78 ? -13.687 3.932 3.846 1.00 93.69 78 PHE A C 1
ATOM 618 O O . PHE A 1 78 ? -13.759 3.924 2.613 1.00 93.69 78 PHE A O 1
ATOM 625 N N . ASN A 1 79 ? -13.645 5.075 4.533 1.00 92.75 79 ASN A N 1
ATOM 626 C CA . ASN A 1 79 ? -13.725 6.381 3.898 1.00 92.75 79 ASN A CA 1
ATOM 627 C C . ASN A 1 79 ? -12.507 6.663 3.013 1.00 92.75 79 ASN A C 1
ATOM 629 O O . ASN A 1 79 ? -12.695 7.027 1.851 1.00 92.75 79 ASN A O 1
ATOM 633 N N . SER A 1 80 ? -11.283 6.397 3.484 1.00 90.38 80 SER A N 1
ATOM 634 C CA . SER A 1 80 ? -10.086 6.589 2.653 1.00 90.38 80 SER A CA 1
ATOM 635 C C . SER A 1 80 ? -10.104 5.731 1.393 1.00 90.38 80 SER A C 1
ATOM 637 O O . SER A 1 80 ? -9.745 6.211 0.322 1.00 90.38 80 SER A O 1
ATOM 639 N N . ILE A 1 81 ? -10.619 4.499 1.466 1.00 90.69 81 ILE A N 1
ATOM 640 C CA . ILE A 1 81 ? -10.781 3.635 0.286 1.00 90.69 81 ILE A CA 1
ATOM 641 C C . ILE A 1 81 ? -11.808 4.214 -0.692 1.00 90.69 81 ILE A C 1
ATOM 643 O O . ILE A 1 81 ? -11.594 4.176 -1.905 1.00 90.69 81 ILE A O 1
ATOM 647 N N . LYS A 1 82 ? -12.928 4.760 -0.198 1.00 91.06 82 LYS A N 1
ATOM 648 C CA . LYS A 1 82 ? -13.922 5.424 -1.058 1.00 91.06 82 LYS A CA 1
ATOM 649 C C . LYS A 1 82 ? -13.306 6.622 -1.777 1.00 91.06 82 LYS A C 1
ATOM 651 O O . LYS A 1 82 ? -13.406 6.686 -3.001 1.00 91.06 82 LYS A O 1
ATOM 656 N N . VAL A 1 83 ? -12.606 7.490 -1.048 1.00 91.25 83 VAL A N 1
ATOM 657 C CA . VAL A 1 83 ? -11.904 8.655 -1.610 1.00 91.25 83 VAL A CA 1
ATOM 658 C C . VAL A 1 83 ? -10.841 8.219 -2.622 1.00 91.25 83 VAL A C 1
ATOM 660 O O . VAL A 1 83 ? -10.767 8.763 -3.724 1.00 91.25 83 VAL A O 1
ATOM 663 N N . LEU A 1 84 ? -10.048 7.191 -2.307 1.00 90.31 84 LEU A N 1
ATOM 664 C CA . LEU A 1 84 ? -9.037 6.653 -3.219 1.00 90.31 84 LEU A CA 1
ATOM 665 C C . LEU A 1 84 ? -9.669 6.100 -4.501 1.00 90.31 84 LEU A C 1
ATOM 667 O O . LEU A 1 84 ? -9.147 6.290 -5.600 1.00 90.31 84 LEU A O 1
ATOM 671 N N . ARG A 1 85 ? -10.813 5.424 -4.391 1.00 88.50 85 ARG A N 1
ATOM 672 C CA . ARG A 1 85 ? -11.531 4.911 -5.556 1.00 88.50 85 ARG A CA 1
ATOM 673 C C . ARG A 1 85 ? -12.079 6.046 -6.414 1.00 88.50 85 ARG A C 1
ATOM 675 O O . ARG A 1 85 ? -11.901 5.998 -7.624 1.00 88.50 85 ARG A O 1
ATOM 682 N N . GLU A 1 86 ? -12.696 7.054 -5.804 1.00 89.12 86 GLU A N 1
ATOM 683 C CA . GLU A 1 86 ? -13.265 8.226 -6.485 1.00 89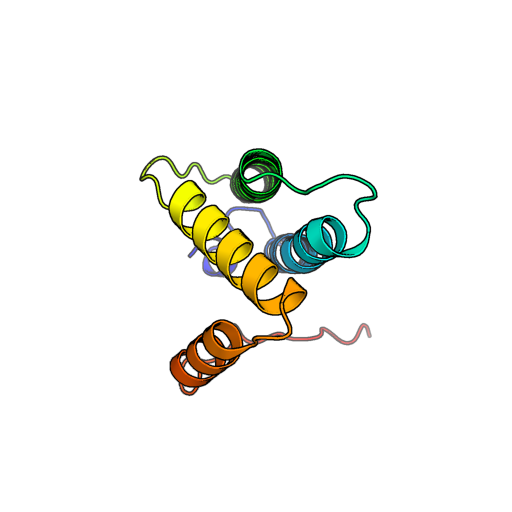.12 86 GLU A CA 1
ATOM 684 C C . GLU A 1 86 ? -12.198 9.068 -7.191 1.00 89.12 86 GLU A C 1
ATOM 686 O O . GLU A 1 86 ? -12.378 9.445 -8.345 1.00 89.12 86 GLU A O 1
ATOM 691 N N . THR A 1 87 ? -11.047 9.286 -6.555 1.00 85.62 87 THR A N 1
ATOM 692 C CA . THR A 1 87 ? -9.909 10.002 -7.162 1.00 85.62 87 THR A CA 1
ATOM 693 C C . THR A 1 87 ? -9.271 9.241 -8.325 1.00 85.62 87 THR A C 1
ATOM 695 O O . THR A 1 87 ? -8.681 9.852 -9.216 1.00 85.62 87 THR A O 1
ATOM 698 N N . ASN A 1 88 ? -9.425 7.915 -8.364 1.00 78.31 88 ASN A N 1
ATOM 699 C CA . ASN A 1 88 ? -9.008 7.090 -9.493 1.00 78.31 88 ASN A CA 1
ATOM 700 C C . ASN A 1 88 ? -10.073 6.974 -10.600 1.00 78.31 88 ASN A C 1
ATOM 702 O O . ASN A 1 88 ? -9.750 6.471 -11.678 1.00 78.31 88 ASN A O 1
ATOM 706 N N . VAL A 1 89 ? -11.309 7.466 -10.408 1.00 58.88 89 VAL A N 1
ATOM 707 C CA . VAL A 1 89 ? -12.334 7.497 -11.469 1.00 58.88 89 VAL A CA 1
ATOM 708 C C . VAL A 1 89 ? -11.908 8.500 -12.546 1.00 58.88 89 VAL A C 1
ATOM 710 O O . VAL A 1 89 ? -12.116 9.702 -12.431 1.00 58.88 89 VAL A O 1
ATOM 713 N N . GLY A 1 90 ? -11.273 7.996 -13.605 1.00 55.75 90 GLY A N 1
ATOM 714 C CA . GLY A 1 90 ? -10.766 8.793 -14.730 1.00 55.75 90 GLY A CA 1
ATOM 715 C C . GLY A 1 90 ? -9.290 8.544 -15.039 1.00 55.75 90 GLY A C 1
ATOM 716 O O . GLY A 1 90 ? -8.874 8.704 -16.188 1.00 55.75 90 GLY A O 1
ATOM 717 N N . ARG A 1 91 ? -8.508 8.043 -14.070 1.00 55.31 91 ARG A N 1
ATOM 718 C CA . ARG A 1 91 ? -7.262 7.340 -14.389 1.00 55.31 91 ARG A CA 1
ATOM 719 C C . ARG A 1 91 ? -7.660 6.002 -14.989 1.00 55.31 91 ARG A C 1
ATOM 721 O O . ARG A 1 91 ? -8.386 5.233 -14.365 1.00 55.31 91 ARG A O 1
ATOM 728 N N . ARG A 1 92 ? -7.199 5.708 -16.209 1.00 48.00 92 ARG A N 1
ATOM 729 C CA . ARG A 1 92 ? -7.244 4.323 -16.684 1.00 48.00 92 ARG A CA 1
ATOM 730 C C . ARG A 1 92 ? -6.527 3.495 -15.609 1.00 48.00 92 ARG A C 1
ATOM 732 O O . ARG A 1 92 ? -5.375 3.833 -15.322 1.00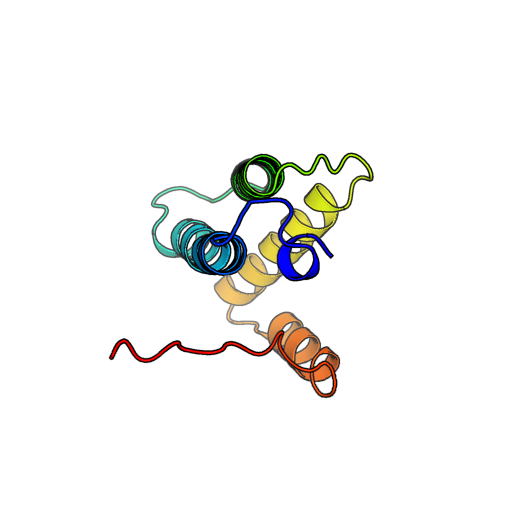 48.00 92 ARG A O 1
ATOM 739 N N . PRO A 1 93 ? -7.145 2.459 -15.007 1.00 48.56 93 PRO A N 1
ATOM 740 C CA . PRO A 1 93 ? -6.329 1.431 -14.378 1.00 48.56 93 PRO A CA 1
ATOM 741 C C . PRO A 1 93 ? -5.300 1.033 -15.435 1.00 48.56 93 PRO A C 1
ATOM 743 O O . PRO A 1 93 ? -5.675 0.926 -16.610 1.00 48.56 93 PRO A O 1
ATOM 746 N N . ALA A 1 94 ? -4.019 0.912 -15.071 1.00 48.84 94 ALA A N 1
ATOM 747 C CA . ALA A 1 94 ? -3.033 0.343 -15.984 1.00 48.84 94 ALA A CA 1
ATOM 748 C C . ALA A 1 94 ? -3.688 -0.907 -16.576 1.00 48.84 94 ALA A C 1
ATOM 750 O O . ALA A 1 94 ? -4.151 -1.754 -15.818 1.00 48.84 94 ALA A O 1
ATOM 751 N N . THR A 1 95 ? -3.930 -0.919 -17.889 1.00 42.62 95 THR A N 1
ATOM 752 C CA . THR A 1 95 ? -4.834 -1.886 -18.515 1.00 42.62 95 THR A CA 1
ATOM 753 C C . THR A 1 95 ? -4.363 -3.287 -18.163 1.00 42.62 95 THR A C 1
ATOM 755 O O . THR A 1 95 ? -3.364 -3.756 -18.700 1.00 42.62 95 THR A O 1
ATOM 758 N N . TYR A 1 96 ? -5.076 -3.927 -17.237 1.00 52.09 96 TYR A N 1
ATOM 759 C CA . TYR A 1 96 ? -4.851 -5.299 -16.824 1.00 52.09 96 TYR A CA 1
ATOM 760 C C . TYR A 1 96 ? -5.309 -6.194 -17.969 1.00 52.09 96 TYR A C 1
ATOM 762 O O . TYR A 1 96 ? -6.472 -6.592 -18.050 1.00 52.09 96 TYR A O 1
ATOM 770 N N . VAL A 1 97 ? -4.403 -6.469 -18.903 1.00 42.72 97 VAL A N 1
ATOM 771 C CA . VAL A 1 97 ? -4.615 -7.528 -19.882 1.00 42.72 97 VAL A CA 1
ATOM 772 C C . VAL A 1 97 ? -4.418 -8.838 -19.133 1.00 42.72 97 VAL A C 1
ATOM 774 O O . VAL A 1 97 ? -3.291 -9.248 -18.870 1.00 42.72 97 VAL A O 1
ATOM 777 N N . ARG A 1 98 ? -5.523 -9.504 -18.782 1.00 44.16 98 ARG A N 1
ATOM 778 C CA . ARG A 1 98 ? -5.495 -10.959 -18.627 1.00 44.16 98 ARG A CA 1
ATOM 779 C C . ARG A 1 98 ? -5.092 -11.508 -19.991 1.00 44.16 98 ARG A C 1
ATOM 781 O O . ARG A 1 98 ? -5.867 -11.419 -20.937 1.00 44.16 98 ARG A O 1
ATOM 788 N N . GLN A 1 99 ? -3.856 -11.976 -20.125 1.00 44.19 99 GLN A N 1
ATOM 789 C CA . GLN A 1 99 ? -3.505 -12.799 -21.270 1.00 44.19 99 GLN A CA 1
ATOM 790 C C . GLN A 1 99 ? -4.138 -14.163 -21.014 1.00 44.19 99 GLN A C 1
ATOM 792 O O . GLN A 1 99 ? -3.610 -14.968 -20.253 1.00 44.19 99 GLN A O 1
ATOM 797 N N . ASP A 1 100 ? -5.321 -14.380 -21.590 1.00 39.94 100 ASP A N 1
ATOM 798 C CA . ASP A 1 100 ? -5.874 -15.718 -21.742 1.00 39.94 100 ASP A CA 1
ATOM 799 C C . ASP A 1 100 ? -4.830 -16.573 -22.469 1.00 39.94 100 ASP A C 1
ATOM 801 O O . ASP A 1 100 ? -4.451 -16.295 -23.611 1.00 39.94 100 ASP A O 1
ATOM 805 N N . ALA A 1 101 ? -4.313 -17.572 -21.755 1.00 41.47 101 ALA A N 1
ATOM 806 C CA . ALA A 1 101 ? -3.404 -18.564 -22.296 1.00 41.47 101 ALA A CA 1
ATOM 807 C C . ALA A 1 101 ? -4.101 -19.289 -23.456 1.00 41.47 101 ALA A C 1
ATOM 809 O O . ALA A 1 101 ? -5.192 -19.838 -23.286 1.00 41.47 101 ALA A O 1
ATOM 810 N N . ARG A 1 102 ? -3.475 -19.263 -24.634 1.00 41.28 102 ARG A N 1
ATOM 811 C CA . ARG A 1 102 ? -3.872 -20.062 -25.794 1.00 41.28 102 ARG A CA 1
ATOM 812 C C . ARG A 1 102 ? -2.992 -21.296 -25.907 1.00 41.28 102 ARG A C 1
ATOM 814 O O . ARG A 1 102 ? -1.770 -21.146 -25.688 1.00 41.28 102 ARG A O 1
#

Radius of gyration: 14.98 Å; chains: 1; bounding box: 31×30×40 Å

InterPro domains:
  IPR019398 Pre-rRNA-processing protein TSR2 [PF10273] (1-64)
  IPR019398 Pre-rRNA-processing protein TSR2 [PTHR21250] (1-97)

Secondary structure (DSSP, 8-state):
-TTTTTTT-TTHHHHHHHHHHHHHHHHHH-SSPPPHHHHHHHHHHHHHHTT----SSHHHHHHHHHHHHHHHHHTT--HHHHHHHHHTBTBPP---------

Foldseek 3Di:
DLLVVVLLHPCLVVLVVVLVVLLVCLLPVDPDDRDLVNQLVSVCVSCVSSVHDDDPCVSSVVSVLSVVCSVCVVVVHNVSVVVVVVVCVVPDPPPPPPPPDD

Organism: NCBI:txid402998

Sequence (102 aa):
MAIENQWGGRDTCEKANQLNVDIFSAFTQSKEQVYMDDIKEILDELMISLNTEVNDGSLEEVAEKLMYMHEECVEGNFNSIKVLRETNVGRRPATYVRQDAR